Protein AF-A0A8I0GXF9-F1 (afdb_monomer_lite)

Organism: NCBI:txid611301

pLDDT: mean 96.67, std 1.8, range [85.94, 98.75]

Foldseek 3Di:
DDCVQPVDPPDDNPDDPVVVVCVVQVVVVHDDDDDDDLWDQAFQCPPVDHDCPRCCNVPVVQWDDDPGGITGNPPDPVSVD

Secondary structure (DSSP, 8-state):
--HHHHSSTT---SS-HHHHHHHHHHHTT--------SSEEEETTBSSS--TT-HHHH-GGGEEEETTEEEE-TT-HHHH-

Structure (mmCIF, N/CA/C/O backbone):
data_AF-A0A8I0GXF9-F1
#
_entry.id   AF-A0A8I0GXF9-F1
#
loop_
_atom_site.group_PDB
_atom_site.id
_atom_site.type_symbol
_atom_site.label_atom_id
_atom_site.label_alt_id
_atom_site.label_comp_id
_atom_site.label_asym_id
_atom_site.label_entity_id
_atom_site.label_seq_id
_atom_site.pdbx_PDB_ins_code
_atom_site.Cartn_x
_atom_site.Cartn_y
_atom_site.Cartn_z
_atom_site.occupancy
_atom_site.B_iso_or_equiv
_atom_site.auth_seq_id
_atom_site.auth_comp_id
_atom_site.auth_asym_id
_atom_site.auth_atom_id
_atom_site.pdbx_PDB_model_num
ATOM 1 N N . PHE A 1 1 ? 5.652 0.614 6.192 1.00 92.31 1 PHE A N 1
ATOM 2 C CA . PHE A 1 1 ? 4.494 1.472 6.530 1.00 92.31 1 PHE A CA 1
ATOM 3 C C . PHE A 1 1 ? 4.133 2.421 5.390 1.00 92.31 1 PHE A C 1
ATOM 5 O O . PHE A 1 1 ? 4.947 2.623 4.491 1.00 92.31 1 PHE A O 1
ATOM 12 N N . SER A 1 2 ? 2.907 2.955 5.385 1.00 94.56 2 SER A N 1
ATOM 13 C CA . SER A 1 2 ? 2.418 3.860 4.334 1.00 94.56 2 SER A CA 1
ATOM 14 C C . SER A 1 2 ? 2.959 5.282 4.512 1.00 94.56 2 SER A C 1
ATOM 16 O O . SER A 1 2 ? 2.988 5.793 5.628 1.00 94.56 2 SER A O 1
ATOM 18 N N . HIS A 1 3 ? 3.293 5.950 3.404 1.00 95.25 3 HIS A N 1
ATOM 19 C CA . HIS A 1 3 ? 3.652 7.374 3.393 1.00 95.25 3 HIS A CA 1
ATOM 20 C C . HIS A 1 3 ? 2.509 8.279 3.885 1.00 95.25 3 HIS A C 1
ATOM 22 O O . HIS A 1 3 ? 2.761 9.401 4.298 1.00 95.25 3 HIS A O 1
ATOM 28 N N . LEU A 1 4 ? 1.260 7.803 3.887 1.00 95.25 4 LEU A N 1
ATOM 29 C CA . LEU A 1 4 ? 0.125 8.554 4.435 1.00 95.25 4 LEU A CA 1
ATOM 30 C C . LEU A 1 4 ? 0.223 8.767 5.952 1.00 95.25 4 LEU A C 1
ATOM 32 O O . LEU A 1 4 ? -0.382 9.697 6.470 1.00 95.25 4 LEU A O 1
ATOM 36 N N . CYS A 1 5 ? 0.973 7.921 6.663 1.00 95.69 5 CYS A N 1
ATOM 37 C CA . CYS A 1 5 ? 1.128 8.037 8.111 1.00 95.69 5 CYS A CA 1
ATOM 38 C C . CYS A 1 5 ? 2.246 9.013 8.508 1.00 95.69 5 CYS A C 1
ATOM 40 O O . CYS A 1 5 ? 2.167 9.619 9.569 1.00 95.69 5 CYS A O 1
ATOM 42 N N . THR A 1 6 ? 3.292 9.147 7.687 1.00 96.31 6 THR A N 1
ATOM 43 C CA . THR A 1 6 ? 4.556 9.806 8.085 1.00 96.31 6 THR A CA 1
ATOM 44 C C . THR A 1 6 ? 5.129 10.768 7.042 1.00 96.31 6 THR A C 1
ATOM 46 O O . THR A 1 6 ? 6.123 11.433 7.308 1.00 96.31 6 THR A O 1
ATOM 49 N N . GLY A 1 7 ? 4.563 10.818 5.836 1.00 95.00 7 GLY A N 1
ATOM 50 C CA . GLY A 1 7 ? 5.144 11.476 4.662 1.00 95.00 7 GLY A CA 1
ATOM 51 C C . GLY A 1 7 ? 6.136 10.604 3.878 1.00 95.00 7 GLY A C 1
ATOM 52 O O . GLY A 1 7 ? 6.306 10.821 2.681 1.00 95.00 7 GLY A O 1
ATOM 53 N N . THR A 1 8 ? 6.717 9.568 4.497 1.00 96.12 8 THR A N 1
ATOM 54 C CA . THR A 1 8 ? 7.774 8.737 3.893 1.00 96.12 8 THR A CA 1
ATOM 55 C C . THR A 1 8 ? 7.373 7.267 3.878 1.00 96.12 8 THR A C 1
ATOM 57 O O . THR A 1 8 ? 7.103 6.662 4.916 1.00 96.12 8 THR A O 1
ATOM 60 N N . GLN A 1 9 ? 7.344 6.644 2.695 1.00 97.25 9 GLN A N 1
ATOM 61 C CA . GLN A 1 9 ? 7.028 5.218 2.598 1.00 97.25 9 GLN A CA 1
ATOM 62 C C . GLN A 1 9 ? 8.088 4.392 3.341 1.00 97.25 9 GLN A C 1
ATOM 64 O O . GLN A 1 9 ? 9.281 4.644 3.232 1.00 97.25 9 GLN A O 1
ATOM 69 N N . GLY A 1 10 ? 7.653 3.382 4.091 1.00 95.94 10 GLY A N 1
ATOM 70 C CA . GLY A 1 10 ? 8.540 2.514 4.870 1.00 95.94 10 GLY A CA 1
ATOM 71 C C . GLY A 1 10 ? 8.836 3.017 6.284 1.00 95.94 10 GLY A C 1
ATOM 72 O O . GLY A 1 10 ? 9.080 2.178 7.143 1.00 95.94 10 GLY A O 1
ATOM 73 N N . GLN A 1 11 ? 8.716 4.321 6.552 1.00 97.06 11 GLN A N 1
ATOM 74 C CA . GLN A 1 11 ? 9.006 4.908 7.863 1.00 97.06 11 GLN A CA 1
ATOM 75 C C . GLN A 1 11 ? 7.979 4.485 8.921 1.00 97.06 11 GLN A C 1
ATOM 77 O O . GLN A 1 11 ? 6.776 4.635 8.709 1.00 97.06 11 GLN A O 1
ATOM 82 N N . ASP A 1 12 ? 8.463 3.994 10.062 1.00 97.31 12 ASP A N 1
ATOM 83 C CA . ASP A 1 12 ? 7.641 3.632 11.220 1.00 97.31 12 ASP A CA 1
ATOM 84 C C . ASP A 1 12 ? 6.939 4.875 11.811 1.00 97.31 12 ASP A C 1
ATOM 86 O O . ASP A 1 12 ? 7.633 5.850 12.129 1.00 97.31 12 ASP A O 1
ATOM 90 N N . PRO A 1 13 ? 5.592 4.884 11.931 1.00 97.44 13 PRO A N 1
ATOM 91 C CA . PRO A 1 13 ? 4.850 5.980 12.554 1.00 97.44 13 PRO A CA 1
ATOM 92 C C . PRO A 1 13 ? 4.934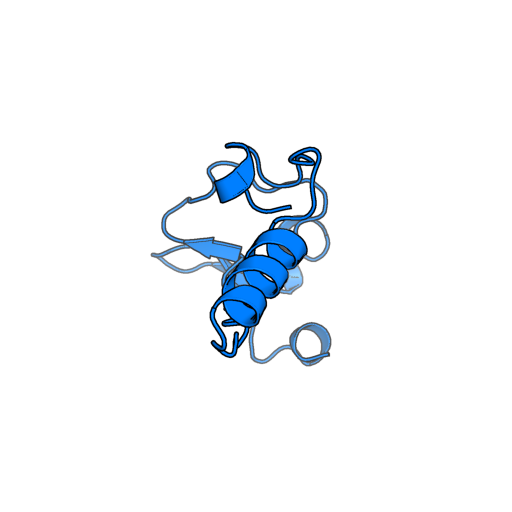 6.010 14.091 1.00 97.44 13 PRO A C 1
ATOM 94 O O . PRO A 1 13 ? 4.471 6.979 14.688 1.00 97.44 13 PRO A O 1
ATOM 97 N N . GLY A 1 14 ? 5.501 4.988 14.744 1.00 98.19 14 GLY A N 1
ATOM 98 C CA . GLY A 1 14 ? 5.649 4.909 16.203 1.00 98.19 14 GLY A CA 1
ATOM 99 C C . GLY A 1 14 ? 4.425 4.366 16.953 1.00 98.19 14 GLY A C 1
ATOM 100 O O . GLY A 1 14 ? 4.411 4.359 18.181 1.00 98.19 14 GLY A O 1
ATOM 101 N N . PHE A 1 15 ? 3.400 3.915 16.231 1.00 97.00 15 PHE A N 1
ATOM 102 C CA . PHE A 1 15 ? 2.204 3.239 16.744 1.00 97.00 15 PHE A CA 1
ATOM 103 C C . PHE A 1 15 ? 1.624 2.325 15.651 1.00 97.00 15 PHE A C 1
ATOM 105 O O . PHE A 1 15 ? 2.057 2.405 14.505 1.00 97.00 15 PHE A O 1
ATOM 112 N N . ASP A 1 16 ? 0.640 1.478 15.969 1.00 97.56 16 ASP A N 1
ATOM 113 C CA . ASP A 1 16 ? -0.091 0.686 14.966 1.00 97.56 16 ASP A CA 1
ATOM 114 C C . ASP A 1 16 ? -1.388 1.410 14.546 1.00 97.56 16 ASP A C 1
ATOM 116 O O . ASP A 1 16 ? -2.350 1.438 15.321 1.00 97.56 16 ASP A O 1
ATOM 120 N N . PRO A 1 17 ? -1.465 1.992 13.331 1.00 96.88 17 PRO A N 1
ATOM 121 C CA . PRO A 1 17 ? -2.668 2.687 12.892 1.00 96.88 17 PRO A CA 1
ATOM 122 C C . PRO A 1 17 ? -3.880 1.765 12.744 1.00 96.88 17 PRO A C 1
ATOM 124 O O . PRO A 1 17 ? -5.002 2.212 12.970 1.00 96.88 17 PRO A O 1
ATOM 127 N N . LEU A 1 18 ? -3.685 0.496 12.368 1.00 96.94 18 LEU A N 1
ATOM 128 C CA . LEU A 1 18 ? -4.798 -0.436 12.199 1.00 96.94 18 LEU A CA 1
ATOM 129 C C . LEU A 1 18 ? -5.393 -0.809 13.556 1.00 96.94 18 LEU A C 1
ATOM 131 O O . LEU A 1 18 ? -6.616 -0.818 13.678 1.00 96.94 18 LEU A O 1
ATOM 135 N N . ALA A 1 19 ? -4.557 -1.039 14.573 1.00 97.94 19 ALA A N 1
ATOM 136 C CA . ALA A 1 19 ? -5.031 -1.285 15.936 1.00 97.94 19 ALA A CA 1
ATOM 137 C C . ALA A 1 19 ? -5.914 -0.131 16.433 1.00 97.94 19 ALA A C 1
ATOM 139 O O . ALA A 1 19 ? -7.045 -0.363 16.853 1.00 97.94 19 ALA A O 1
ATOM 140 N N . VAL A 1 20 ? -5.460 1.118 16.266 1.00 97.88 20 VAL A N 1
ATOM 141 C CA . VAL A 1 20 ? -6.237 2.310 16.650 1.00 97.88 20 VAL A CA 1
ATOM 142 C C . VAL A 1 20 ? -7.588 2.367 15.925 1.00 97.88 20 VAL A C 1
ATOM 144 O O . VAL A 1 20 ? -8.614 2.640 16.554 1.00 97.88 20 VAL A O 1
ATOM 147 N N . LEU A 1 21 ? -7.617 2.102 14.613 1.00 98.00 21 LEU A N 1
ATOM 148 C CA . LEU A 1 21 ? -8.857 2.104 13.826 1.00 98.00 21 LEU A CA 1
ATOM 149 C C . LEU A 1 21 ? -9.833 1.008 14.276 1.00 98.00 21 LEU A C 1
ATOM 151 O O . LEU A 1 21 ? -11.024 1.277 14.427 1.00 98.00 21 LEU A O 1
ATOM 155 N N . VAL A 1 22 ? -9.331 -0.207 14.509 1.00 98.44 22 VAL A N 1
ATOM 156 C CA . VAL A 1 22 ? -10.129 -1.359 14.953 1.00 98.44 22 VAL A CA 1
ATOM 157 C C . VAL A 1 22 ? -10.705 -1.116 16.346 1.00 98.44 22 VAL A C 1
ATOM 159 O O . VAL A 1 22 ? -11.911 -1.256 16.542 1.00 98.44 22 VAL A O 1
ATOM 162 N N . GLU A 1 23 ? -9.873 -0.698 17.302 1.00 98.50 23 GLU A N 1
ATOM 163 C CA . GLU A 1 23 ? -10.293 -0.416 18.678 1.00 98.50 23 GLU A CA 1
ATOM 164 C C . GLU A 1 23 ? -11.355 0.685 18.727 1.00 98.50 23 GLU A C 1
ATOM 166 O O . GLU A 1 23 ? -12.386 0.533 19.387 1.00 98.50 23 GLU A O 1
ATOM 171 N N . THR A 1 24 ? -11.148 1.767 17.971 1.00 98.38 24 THR A N 1
ATOM 172 C CA . THR A 1 24 ? -12.088 2.894 17.914 1.00 98.38 24 THR A CA 1
ATOM 173 C C . THR A 1 24 ? -13.423 2.484 17.294 1.00 98.38 24 THR A C 1
ATOM 175 O O . THR A 1 24 ? -14.474 2.834 17.830 1.00 98.38 24 THR A O 1
ATOM 178 N N . ALA A 1 25 ? -13.408 1.728 16.190 1.00 98.56 25 ALA A N 1
ATOM 179 C CA . ALA A 1 25 ? -14.630 1.258 15.541 1.00 98.56 25 ALA A CA 1
ATOM 180 C C . ALA A 1 25 ? -15.433 0.335 16.471 1.00 98.56 25 ALA A C 1
ATOM 182 O O . ALA A 1 25 ? -16.624 0.559 16.696 1.00 98.56 25 ALA A O 1
ATOM 183 N N . HIS A 1 26 ? -14.770 -0.649 17.079 1.00 98.50 26 HIS A N 1
ATOM 184 C CA . HIS A 1 26 ? -15.422 -1.611 17.963 1.00 98.50 26 HIS A CA 1
ATOM 185 C C . HIS A 1 26 ? -15.970 -0.955 19.238 1.00 98.50 26 HIS A C 1
ATOM 187 O O . HIS A 1 26 ? -17.065 -1.307 19.676 1.00 98.50 26 HIS A O 1
ATOM 193 N N . ALA A 1 27 ? -15.276 0.041 19.800 1.00 98.62 27 ALA A N 1
ATOM 194 C CA . ALA A 1 27 ? -15.772 0.811 20.944 1.00 98.62 27 ALA A CA 1
ATOM 195 C C . ALA A 1 27 ? -17.081 1.567 20.641 1.00 98.62 27 ALA A C 1
ATOM 197 O O . ALA A 1 27 ? -17.842 1.870 21.558 1.00 98.62 27 ALA A O 1
ATOM 198 N N . GLN A 1 28 ? -17.360 1.844 19.364 1.00 98.62 28 GLN A N 1
ATOM 199 C CA . GLN A 1 28 ? -18.597 2.469 18.887 1.00 98.62 28 GLN A CA 1
ATOM 200 C C . GLN A 1 28 ? -19.627 1.448 18.369 1.00 98.62 28 GLN A C 1
ATOM 202 O O . GLN A 1 28 ? -20.640 1.836 17.790 1.00 98.62 28 GLN A O 1
ATOM 207 N N . GLY A 1 29 ? -19.384 0.144 18.546 1.00 98.56 29 GLY A N 1
ATOM 208 C CA . GLY A 1 29 ? -20.255 -0.916 18.030 1.00 98.56 29 GLY A CA 1
ATOM 209 C C . GLY A 1 29 ? -20.254 -1.036 16.500 1.00 98.56 29 GLY A C 1
ATOM 210 O O . GLY A 1 29 ? -21.186 -1.607 15.936 1.00 98.56 29 GLY A O 1
ATOM 211 N N . LEU A 1 30 ? -19.237 -0.492 15.824 1.00 98.75 30 LEU A N 1
ATOM 212 C CA . LEU A 1 30 ? -19.057 -0.590 14.377 1.00 98.75 30 LEU A CA 1
ATOM 213 C C . LEU A 1 30 ? -18.153 -1.773 14.035 1.00 98.75 30 LEU A C 1
ATOM 215 O O . LEU A 1 30 ? -17.236 -2.099 14.783 1.00 98.75 30 LEU A O 1
ATOM 219 N N . THR A 1 31 ? -18.367 -2.379 12.871 1.00 98.06 31 THR A N 1
ATOM 220 C CA . THR A 1 31 ? -17.427 -3.333 12.272 1.00 98.06 31 THR A CA 1
ATOM 221 C C . THR A 1 31 ? -16.461 -2.609 11.342 1.00 98.06 31 THR A C 1
ATOM 223 O O . THR A 1 31 ? -16.831 -1.621 10.705 1.00 98.06 31 THR A O 1
ATOM 226 N N . LEU A 1 32 ? -15.237 -3.123 11.220 1.00 98.25 32 LEU A N 1
ATOM 227 C CA . LEU A 1 32 ? -14.237 -2.604 10.292 1.00 98.25 32 LEU A CA 1
ATOM 228 C C . LEU A 1 32 ? -13.872 -3.667 9.255 1.00 98.25 32 LEU A C 1
ATOM 230 O O . LEU A 1 32 ? -13.445 -4.765 9.602 1.00 98.25 32 LEU A O 1
ATOM 234 N N . GLU A 1 33 ? -14.001 -3.312 7.978 1.00 98.19 33 GLU A N 1
ATOM 235 C CA . GLU A 1 33 ? -13.564 -4.134 6.851 1.00 98.19 33 GLU A CA 1
ATOM 236 C C . GLU A 1 33 ? -12.327 -3.503 6.208 1.00 98.19 33 GLU A C 1
ATOM 238 O O . GLU A 1 33 ? -12.328 -2.329 5.828 1.00 98.19 33 GLU A O 1
ATOM 243 N N . ALA A 1 34 ? -11.247 -4.275 6.091 1.00 97.12 34 ALA A N 1
ATOM 244 C CA . ALA A 1 34 ? -10.017 -3.792 5.481 1.00 97.12 34 ALA A CA 1
ATOM 245 C C . ALA A 1 34 ? -10.161 -3.737 3.953 1.00 97.12 34 ALA A C 1
ATOM 247 O O . ALA A 1 34 ? -10.285 -4.765 3.287 1.00 97.12 34 ALA A O 1
ATOM 248 N N . TRP A 1 35 ? -10.085 -2.534 3.385 1.00 97.62 35 TRP A N 1
ATOM 249 C CA . TRP A 1 35 ? -10.024 -2.353 1.938 1.00 97.62 35 TRP A CA 1
ATOM 250 C C . TRP A 1 35 ? -8.573 -2.348 1.451 1.00 97.62 35 TRP A C 1
ATOM 252 O O . TRP A 1 35 ? -7.767 -1.507 1.853 1.00 97.62 35 TRP A O 1
ATOM 262 N N . ILE A 1 36 ? -8.242 -3.286 0.563 1.00 96.62 36 ILE A N 1
ATOM 263 C CA . ILE A 1 36 ? -6.887 -3.484 0.041 1.00 96.62 36 ILE A CA 1
ATOM 264 C C . ILE A 1 36 ? -6.873 -3.200 -1.463 1.00 96.62 36 ILE A C 1
ATOM 266 O O . ILE A 1 36 ? -7.723 -3.684 -2.208 1.00 96.62 36 ILE A O 1
ATOM 270 N N . ASN A 1 37 ? -5.874 -2.441 -1.922 1.00 96.69 37 ASN A N 1
ATOM 271 C CA . ASN A 1 37 ? -5.564 -2.301 -3.343 1.00 96.69 37 ASN A CA 1
ATOM 272 C C . ASN A 1 37 ? -4.412 -3.258 -3.701 1.00 96.69 37 ASN A C 1
ATOM 274 O O . ASN A 1 37 ? -3.276 -2.971 -3.327 1.00 96.69 37 ASN A O 1
ATOM 278 N N . PRO A 1 38 ? -4.673 -4.378 -4.397 1.00 96.50 38 PRO A N 1
ATOM 279 C CA . PRO A 1 38 ? -3.702 -5.469 -4.502 1.00 96.50 38 PRO A CA 1
ATOM 280 C C . PRO A 1 38 ? -2.524 -5.176 -5.437 1.00 96.50 38 PRO A C 1
ATOM 282 O O . PRO A 1 38 ? -1.448 -5.733 -5.249 1.00 96.50 38 PRO A O 1
ATOM 285 N N . TYR A 1 39 ? -2.702 -4.316 -6.446 1.00 97.38 39 TYR A N 1
ATOM 286 C CA . TYR A 1 39 ? -1.718 -4.187 -7.530 1.00 97.38 39 TYR A CA 1
ATOM 287 C C . TYR A 1 39 ? -1.045 -2.821 -7.608 1.00 97.38 39 TYR A C 1
ATOM 289 O O . TYR A 1 39 ? -0.006 -2.698 -8.251 1.00 97.38 39 TYR A O 1
ATOM 297 N N . ARG A 1 40 ? -1.607 -1.770 -7.003 1.00 97.56 40 ARG A N 1
ATOM 298 C CA . ARG A 1 40 ? -1.027 -0.424 -7.099 1.00 97.56 40 ARG A CA 1
ATOM 299 C C . ARG A 1 40 ? 0.247 -0.324 -6.259 1.00 97.56 40 ARG A C 1
ATOM 301 O O . ARG A 1 40 ? 0.185 -0.413 -5.038 1.00 97.56 40 ARG A O 1
ATOM 308 N N . LEU A 1 41 ? 1.370 -0.024 -6.908 1.00 97.00 41 LEU A N 1
ATOM 309 C CA . LEU A 1 41 ? 2.628 0.319 -6.234 1.00 97.00 41 LEU A CA 1
ATOM 310 C C . LEU A 1 41 ? 2.813 1.836 -6.151 1.00 97.00 41 LEU A C 1
ATOM 312 O O . LEU A 1 41 ? 3.217 2.361 -5.117 1.00 97.00 41 LEU A O 1
ATOM 316 N N . GLN A 1 42 ? 2.488 2.539 -7.237 1.00 97.44 42 GLN A N 1
ATOM 317 C CA . GLN A 1 42 ? 2.595 3.990 -7.340 1.00 97.44 42 GLN A CA 1
ATOM 318 C C . GLN A 1 42 ? 1.542 4.495 -8.329 1.00 97.44 42 GLN A C 1
ATOM 320 O O . GLN A 1 42 ? 1.437 3.961 -9.430 1.00 97.44 42 GLN A O 1
ATOM 325 N N . ALA A 1 43 ? 0.772 5.521 -7.972 1.00 96.88 43 ALA A N 1
ATOM 326 C CA . ALA A 1 43 ? -0.190 6.146 -8.884 1.00 96.88 43 ALA A CA 1
ATOM 327 C C . ALA A 1 43 ? 0.198 7.602 -9.120 1.00 96.88 43 ALA A C 1
ATOM 329 O O . ALA A 1 43 ? 0.417 8.336 -8.161 1.00 96.88 43 ALA A O 1
ATOM 330 N N . ASN A 1 44 ? 0.295 8.010 -10.387 1.00 96.00 44 ASN A N 1
ATOM 331 C CA . ASN A 1 44 ? 0.676 9.367 -10.794 1.00 96.00 44 ASN A CA 1
ATOM 332 C C . ASN A 1 44 ? 1.931 9.881 -10.058 1.00 96.00 44 ASN A C 1
ATOM 334 O O . ASN A 1 44 ? 1.954 11.000 -9.555 1.00 96.00 44 ASN A O 1
ATOM 338 N N . GLY A 1 45 ? 2.950 9.025 -9.926 1.00 94.44 45 GLY A N 1
ATOM 339 C CA . GLY A 1 45 ? 4.199 9.365 -9.240 1.00 94.44 45 GLY A CA 1
ATOM 340 C C . GLY A 1 45 ? 4.099 9.481 -7.713 1.00 94.44 45 GLY A C 1
ATOM 341 O O . GLY A 1 45 ? 5.025 9.989 -7.100 1.00 94.44 45 GLY A O 1
ATOM 342 N N . THR A 1 46 ? 3.003 9.035 -7.088 1.00 94.56 46 TH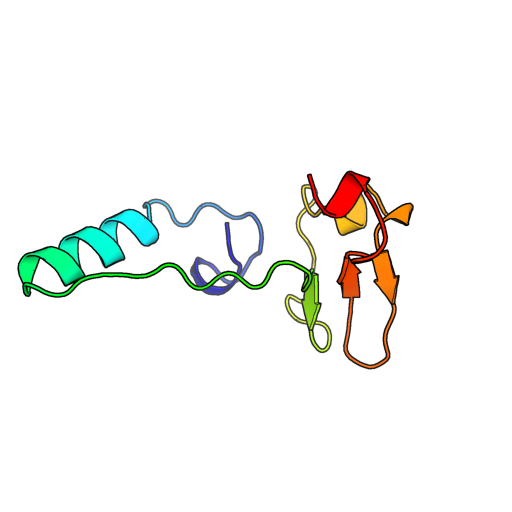R A N 1
ATOM 343 C CA . THR A 1 46 ? 2.814 9.069 -5.627 1.00 94.56 46 THR A CA 1
ATOM 344 C C . THR A 1 46 ? 2.848 7.653 -5.026 1.00 94.56 46 THR A C 1
ATOM 346 O O . THR A 1 46 ? 2.108 6.785 -5.510 1.00 94.56 46 THR A O 1
ATOM 349 N N . PRO A 1 47 ? 3.652 7.400 -3.970 1.00 94.06 47 PRO A N 1
ATOM 350 C CA . PRO A 1 47 ? 4.604 8.335 -3.343 1.00 94.06 47 PRO A CA 1
ATOM 351 C C . PRO A 1 47 ? 5.760 8.694 -4.287 1.00 94.06 47 PRO A C 1
ATOM 353 O O . PRO A 1 47 ? 6.071 7.902 -5.171 1.00 94.06 47 PRO A O 1
ATOM 356 N N . ALA A 1 48 ? 6.383 9.864 -4.096 1.00 92.62 48 ALA A N 1
ATOM 357 C CA . ALA A 1 48 ? 7.470 10.350 -4.958 1.00 92.62 48 ALA A CA 1
ATOM 358 C C . ALA A 1 48 ? 8.655 9.374 -5.013 1.00 92.62 48 ALA A C 1
ATOM 360 O O . ALA A 1 48 ? 9.219 9.131 -6.078 1.00 92.62 48 ALA A O 1
ATOM 361 N N . GLU A 1 49 ? 8.969 8.761 -3.872 1.00 94.44 49 GLU A N 1
ATOM 362 C CA . GLU A 1 49 ? 9.994 7.733 -3.740 1.00 94.44 49 GLU A CA 1
ATOM 363 C C . GLU A 1 49 ? 9.394 6.456 -3.157 1.00 94.44 49 GLU A C 1
ATOM 365 O O . GLU A 1 49 ? 8.535 6.490 -2.268 1.00 94.44 49 GLU A O 1
ATOM 370 N N . LEU A 1 50 ? 9.862 5.319 -3.671 1.00 97.06 50 LEU A N 1
ATOM 371 C CA . LEU A 1 50 ? 9.518 4.005 -3.147 1.00 97.06 50 LEU A CA 1
ATOM 372 C C . LEU A 1 50 ? 10.544 3.582 -2.097 1.00 97.06 50 LEU A C 1
ATOM 374 O O . LEU A 1 50 ? 11.744 3.769 -2.290 1.00 97.06 50 LEU A O 1
ATOM 378 N N . CYS A 1 51 ? 10.090 2.965 -1.007 1.00 97.12 51 CYS A N 1
ATOM 379 C CA . CYS A 1 51 ? 11.014 2.430 -0.009 1.00 97.12 51 CYS A CA 1
ATOM 380 C C . CYS A 1 51 ? 11.826 1.251 -0.567 1.00 97.12 51 CYS A C 1
ATOM 382 O O . CYS A 1 51 ? 11.369 0.540 -1.463 1.00 97.12 51 CYS A O 1
ATOM 384 N N . ALA A 1 52 ? 13.001 0.991 0.018 1.00 97.06 52 ALA A N 1
ATOM 385 C CA . ALA A 1 52 ? 13.914 -0.073 -0.417 1.00 97.06 52 ALA A CA 1
ATOM 386 C C . ALA A 1 52 ? 13.273 -1.478 -0.437 1.00 97.06 52 ALA A C 1
ATOM 388 O O . ALA A 1 52 ? 13.685 -2.336 -1.211 1.00 97.06 52 ALA A O 1
ATOM 389 N N . GLN A 1 53 ? 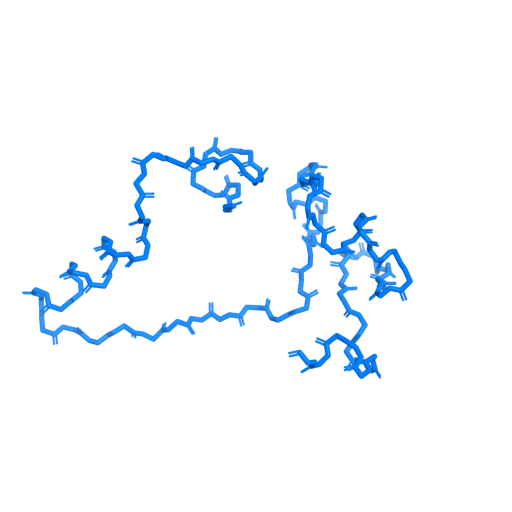12.249 -1.70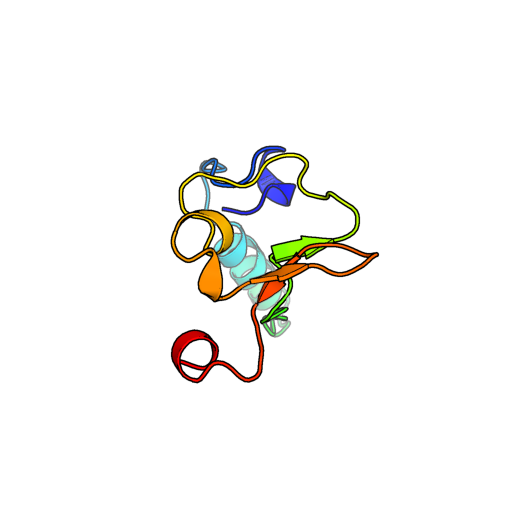7 0.390 1.00 96.25 53 GLN A N 1
ATOM 390 C CA . GLN A 1 53 ? 11.509 -2.970 0.474 1.00 96.25 53 GLN A CA 1
ATOM 391 C C . GLN A 1 53 ? 10.310 -3.042 -0.486 1.00 96.25 53 GLN A C 1
ATOM 393 O O . GLN A 1 53 ? 9.554 -4.011 -0.451 1.00 96.25 53 GLN A O 1
ATOM 398 N N . SER A 1 54 ? 10.096 -2.031 -1.331 1.00 96.44 54 SER A N 1
ATOM 399 C CA . SER A 1 54 ? 9.019 -2.050 -2.318 1.00 96.44 54 SER A CA 1
ATOM 400 C C . SER A 1 54 ? 9.203 -3.217 -3.299 1.00 96.44 54 SER A C 1
ATOM 402 O O . SER A 1 54 ? 10.301 -3.383 -3.841 1.00 96.44 54 SER A O 1
ATOM 404 N N . PRO A 1 55 ? 8.140 -3.981 -3.623 1.00 95.50 55 PRO A N 1
ATOM 405 C CA . PRO A 1 55 ? 8.200 -5.024 -4.646 1.00 95.50 55 PRO A CA 1
ATOM 406 C C . PRO A 1 55 ? 8.716 -4.523 -5.998 1.00 95.50 55 PRO A C 1
ATOM 408 O O . PRO A 1 55 ? 9.366 -5.275 -6.715 1.00 95.50 55 PRO A O 1
ATOM 411 N N . ALA A 1 56 ? 8.492 -3.246 -6.329 1.00 96.00 56 ALA A N 1
ATOM 412 C CA . ALA A 1 56 ? 9.025 -2.656 -7.556 1.00 96.00 56 ALA A CA 1
ATOM 413 C C . ALA A 1 56 ? 10.560 -2.603 -7.596 1.00 96.00 56 ALA A C 1
ATOM 415 O O . ALA A 1 56 ? 11.133 -2.674 -8.680 1.00 96.00 56 ALA A O 1
ATOM 416 N N . LEU A 1 57 ? 11.219 -2.483 -6.439 1.00 96.69 57 LEU A N 1
ATOM 417 C CA . LEU A 1 57 ? 12.679 -2.456 -6.341 1.00 96.69 57 LEU A CA 1
ATOM 418 C C . LEU A 1 57 ? 13.262 -3.861 -6.159 1.00 96.69 57 LEU A C 1
ATOM 420 O O . LEU A 1 57 ? 14.294 -4.177 -6.743 1.00 96.69 57 LEU A O 1
ATOM 424 N N . LEU A 1 58 ? 12.588 -4.714 -5.382 1.00 97.31 58 LEU A N 1
ATOM 425 C CA . LEU A 1 58 ? 13.040 -6.082 -5.113 1.00 97.31 58 LEU A CA 1
ATOM 426 C C . LEU A 1 58 ? 12.794 -7.037 -6.291 1.00 97.31 58 LEU A C 1
ATOM 428 O O . LEU A 1 58 ? 13.597 -7.935 -6.548 1.00 97.31 58 LEU A O 1
ATOM 432 N N . HIS A 1 59 ? 11.694 -6.840 -7.021 1.00 96.94 59 HIS A N 1
ATOM 433 C CA . HIS A 1 59 ? 11.269 -7.678 -8.141 1.00 96.94 59 HIS A CA 1
ATOM 434 C C . HIS A 1 59 ? 10.826 -6.825 -9.341 1.00 96.94 59 HIS A C 1
ATOM 436 O O . HIS A 1 59 ? 9.647 -6.827 -9.706 1.00 96.94 59 HIS A O 1
ATOM 442 N N . PRO A 1 60 ? 11.751 -6.113 -10.014 1.00 96.44 60 PRO A N 1
ATOM 443 C CA . PRO A 1 60 ? 11.397 -5.225 -11.126 1.00 96.44 60 PRO A CA 1
ATOM 444 C C . PRO A 1 60 ? 10.646 -5.932 -12.266 1.00 96.44 60 PRO A C 1
ATOM 446 O O . PRO A 1 60 ? 9.816 -5.334 -12.945 1.00 96.44 60 PRO A O 1
ATOM 449 N N . ASN A 1 61 ? 10.882 -7.234 -12.453 1.00 96.88 61 ASN A N 1
ATOM 450 C CA . ASN A 1 61 ? 10.202 -8.056 -13.453 1.00 96.88 61 ASN A CA 1
ATOM 451 C C . ASN A 1 61 ? 8.724 -8.352 -13.133 1.00 96.88 61 ASN A C 1
ATOM 453 O O . ASN A 1 61 ? 8.040 -8.937 -13.968 1.00 96.88 61 ASN A O 1
ATOM 457 N N . TRP A 1 62 ? 8.227 -7.987 -11.949 1.00 97.69 62 TRP A N 1
ATOM 458 C CA . TRP A 1 62 ? 6.807 -8.085 -11.594 1.00 97.69 62 TRP A CA 1
ATOM 459 C C . TRP A 1 62 ? 6.021 -6.824 -11.952 1.00 97.69 62 TRP A C 1
ATOM 461 O O .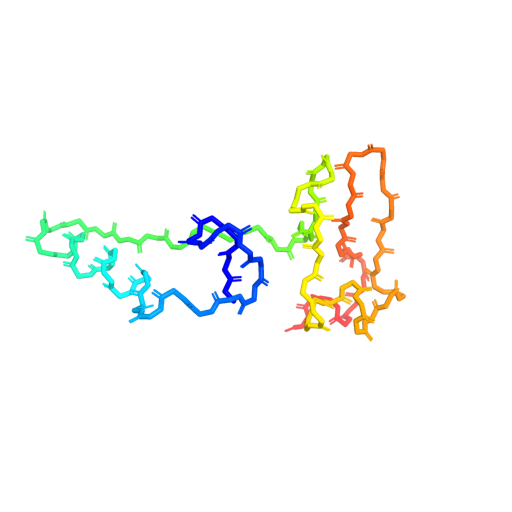 TRP A 1 62 ? 4.811 -6.805 -11.765 1.00 97.69 62 TRP A O 1
ATOM 471 N N . VAL A 1 63 ? 6.673 -5.764 -12.435 1.00 97.81 63 VAL A N 1
ATOM 472 C CA . VAL A 1 63 ? 6.057 -4.441 -12.577 1.00 97.81 63 VAL A C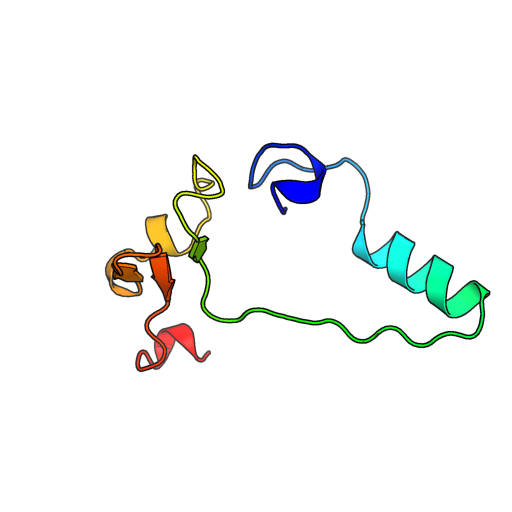A 1
ATOM 473 C C . VAL A 1 63 ? 5.606 -4.178 -14.013 1.00 97.81 63 VAL A C 1
ATOM 475 O O . VAL A 1 63 ? 6.320 -4.442 -14.981 1.00 97.81 63 VAL A O 1
ATOM 478 N N . LYS A 1 64 ? 4.423 -3.582 -14.155 1.00 97.81 64 LYS A N 1
ATOM 479 C CA . LYS A 1 64 ? 3.935 -2.938 -15.373 1.00 97.81 64 LYS A CA 1
ATOM 480 C C . LYS A 1 64 ? 3.991 -1.428 -15.212 1.00 97.81 64 LYS A C 1
ATOM 482 O O . LYS A 1 64 ? 3.406 -0.857 -14.290 1.00 97.81 64 LYS A O 1
ATOM 487 N N . HIS A 1 65 ? 4.670 -0.793 -16.159 1.00 96.69 65 HIS A N 1
ATOM 488 C CA . HIS A 1 65 ? 4.666 0.652 -16.315 1.00 96.69 65 HIS A CA 1
ATOM 489 C C . HIS A 1 65 ? 3.457 1.055 -17.154 1.00 96.69 65 HIS A C 1
ATOM 491 O O . HIS A 1 65 ? 3.239 0.533 -18.246 1.00 96.69 65 HIS A O 1
ATOM 497 N N . THR A 1 66 ? 2.673 1.989 -16.635 1.00 96.69 66 THR A N 1
ATOM 498 C CA . THR A 1 66 ? 1.515 2.566 -17.319 1.00 96.69 66 THR A CA 1
ATOM 499 C C . THR A 1 66 ? 1.667 4.081 -17.369 1.00 96.69 66 THR A C 1
ATOM 501 O O . THR A 1 66 ? 2.471 4.652 -16.630 1.00 96.69 66 THR A O 1
ATOM 504 N N . ALA A 1 67 ? 0.851 4.753 -18.181 1.00 96.88 67 ALA A N 1
ATOM 505 C CA . ALA A 1 67 ? 0.814 6.217 -18.202 1.00 96.88 67 ALA A CA 1
ATOM 506 C C . ALA A 1 67 ? 0.464 6.830 -16.829 1.00 96.88 67 ALA A C 1
ATOM 508 O O . ALA A 1 67 ? 0.821 7.970 -16.554 1.00 96.88 67 ALA A O 1
ATOM 509 N N . THR A 1 68 ? -0.213 6.073 -15.960 1.00 95.69 68 THR A N 1
ATOM 510 C CA . THR A 1 68 ? -0.729 6.534 -14.662 1.00 95.69 68 THR A CA 1
ATOM 511 C C . THR A 1 68 ? 0.020 5.944 -13.466 1.00 95.69 68 THR A C 1
ATOM 513 O O . THR A 1 68 ? -0.458 6.031 -12.335 1.00 95.69 68 THR A O 1
ATOM 516 N N . GLY A 1 69 ? 1.175 5.309 -13.683 1.00 96.88 69 GLY A N 1
ATOM 517 C CA . GLY A 1 69 ? 2.038 4.810 -12.611 1.00 96.88 69 GLY A CA 1
ATOM 518 C C . GLY A 1 69 ? 2.454 3.347 -12.743 1.00 96.88 69 GLY A C 1
ATOM 519 O O . GLY A 1 69 ? 2.451 2.774 -13.836 1.00 96.88 69 GLY A O 1
ATOM 520 N N . LEU A 1 70 ? 2.834 2.768 -11.605 1.00 97.88 70 LEU A N 1
ATOM 521 C CA . LEU A 1 70 ? 3.448 1.451 -11.475 1.00 97.88 70 LEU A CA 1
ATOM 522 C C . LEU A 1 70 ? 2.486 0.479 -10.801 1.00 97.88 70 LEU A C 1
ATOM 524 O O . LEU A 1 70 ? 1.965 0.748 -9.712 1.00 97.88 70 LEU A O 1
ATOM 528 N N . TYR A 1 71 ? 2.294 -0.669 -11.438 1.00 98.19 71 TYR A N 1
ATOM 529 C CA . TYR A 1 71 ? 1.382 -1.703 -10.973 1.00 98.19 71 TYR A CA 1
ATOM 530 C C . TYR A 1 71 ? 2.070 -3.061 -11.010 1.00 98.19 71 TYR A C 1
ATOM 532 O O . TYR A 1 71 ? 2.864 -3.324 -11.908 1.00 98.19 71 TYR A O 1
ATOM 540 N N . LEU A 1 72 ? 1.773 -3.928 -10.048 1.00 98.25 72 LEU A N 1
ATOM 541 C CA . LEU A 1 72 ? 2.143 -5.336 -10.133 1.00 98.25 72 LEU A CA 1
ATOM 542 C C . LEU A 1 72 ? 1.405 -5.996 -11.304 1.00 98.25 72 LEU A C 1
ATOM 544 O O . LEU A 1 72 ? 0.253 -5.663 -11.578 1.00 98.25 72 LEU A O 1
ATOM 548 N N . ASP A 1 73 ? 2.070 -6.923 -11.990 1.00 97.94 73 ASP A N 1
ATOM 549 C CA . ASP A 1 73 ? 1.508 -7.702 -13.089 1.00 97.94 73 ASP A CA 1
ATOM 550 C C . ASP A 1 73 ? 0.478 -8.705 -12.551 1.00 97.94 73 ASP A C 1
ATOM 552 O O . ASP A 1 73 ? 0.874 -9.715 -11.960 1.00 97.94 73 ASP A O 1
ATOM 556 N N . PRO A 1 74 ? -0.832 -8.491 -12.776 1.00 97.19 74 PRO A N 1
ATOM 557 C CA . PRO A 1 74 ? -1.853 -9.385 -12.248 1.00 97.19 74 PRO A CA 1
ATOM 558 C C . PRO A 1 74 ? -1.819 -10.770 -12.906 1.00 97.19 74 PRO A C 1
ATOM 560 O O . PRO A 1 74 ? -2.389 -11.703 -12.351 1.00 97.19 74 PRO A O 1
ATOM 563 N N . ALA A 1 75 ? -1.161 -10.938 -14.061 1.00 96.69 75 ALA A N 1
ATOM 564 C CA . ALA A 1 75 ? -1.013 -12.234 -14.725 1.00 96.69 75 ALA A CA 1
ATOM 565 C C . ALA A 1 75 ? 0.163 -13.065 -14.176 1.00 96.69 75 ALA A C 1
ATOM 567 O O . ALA A 1 75 ? 0.299 -14.244 -14.507 1.00 96.69 75 ALA A O 1
ATOM 568 N N . SER A 1 76 ? 1.026 -12.476 -13.343 1.00 96.81 76 SER A N 1
ATOM 569 C CA . SER A 1 76 ? 2.142 -13.192 -12.728 1.00 96.81 76 SER A CA 1
ATOM 570 C C . SER A 1 76 ? 1.647 -14.063 -11.575 1.00 96.81 76 SER A C 1
ATOM 572 O O . SER A 1 76 ? 1.186 -13.555 -10.557 1.00 96.81 76 SER A O 1
ATOM 574 N N . ILE A 1 77 ? 1.834 -15.382 -11.677 1.00 96.31 77 ILE A N 1
ATOM 575 C CA . ILE A 1 77 ? 1.519 -16.322 -10.585 1.00 96.31 77 ILE A CA 1
ATOM 576 C C . ILE A 1 77 ? 2.268 -15.962 -9.296 1.00 96.31 77 ILE A C 1
ATOM 578 O O . ILE A 1 77 ? 1.725 -16.116 -8.210 1.00 96.31 77 ILE A O 1
ATOM 582 N N . LYS A 1 78 ? 3.489 -15.421 -9.404 1.00 95.19 78 LYS A N 1
ATOM 583 C CA . LYS A 1 78 ? 4.266 -14.978 -8.235 1.00 95.19 78 LYS A CA 1
ATOM 584 C C . LYS A 1 78 ? 3.673 -13.746 -7.543 1.00 95.19 78 LYS A C 1
ATOM 586 O O . LYS A 1 78 ? 3.941 -13.554 -6.372 1.00 95.19 78 LYS A O 1
ATOM 591 N N . VAL A 1 79 ? 2.917 -12.914 -8.264 1.00 95.75 79 VAL A N 1
ATOM 592 C CA . VAL A 1 79 ? 2.225 -11.734 -7.711 1.00 95.75 79 VAL A CA 1
ATOM 593 C C . VAL A 1 79 ? 0.896 -12.120 -7.053 1.00 95.75 79 VAL A C 1
ATOM 595 O O . VAL A 1 79 ? 0.417 -11.404 -6.183 1.00 95.75 79 VAL A O 1
ATOM 598 N N . GLN A 1 80 ? 0.280 -13.222 -7.487 1.00 94.31 80 GLN A N 1
ATOM 599 C CA . GLN A 1 80 ? -1.008 -13.693 -6.967 1.00 94.31 80 GLN A CA 1
ATOM 600 C C . GLN A 1 80 ? -0.899 -14.478 -5.648 1.00 94.31 80 GLN A C 1
ATOM 602 O O . GLN A 1 80 ? -1.928 -14.697 -5.010 1.00 94.31 80 GLN A O 1
ATOM 607 N N . GLN A 1 81 ? 0.302 -14.942 -5.287 1.00 85.94 81 GLN A N 1
ATOM 608 C CA . GLN A 1 81 ? 0.597 -15.698 -4.060 1.00 85.94 81 GLN A CA 1
ATOM 609 C C . GLN A 1 81 ? 0.912 -14.761 -2.898 1.00 85.94 81 GLN A C 1
ATOM 611 O O . GLN A 1 81 ? 0.458 -15.078 -1.778 1.00 85.94 81 GLN A O 1
#

Radius of gyration: 15.27 Å; chains: 1; bounding box: 34×28×39 Å

Sequence (81 aa):
FSHLCTGTQGQDPGFDPLAVLVETAHAQGLTLEAWINPYRLQANGTPAELCAQSPALLHPNWVKHTATGLYLDPASIKVQQ

InterPro domains:
  IPR003790 Glycosyl hydrolase-like 10 [PF02638] (2-81)
  IPR052177 Divisome-localized Glycosyl Hydrolase [PTHR43405] (2-79)